Protein AF-A0A960SW59-F1 (afdb_monomer_lite)

pLDDT: mean 90.54, std 8.26, range [60.78, 98.06]

Sequence (59 aa):
MIAPKHTQLRPLKMSELSEYGRMAVRAARRAARKLRAEHRRLGLPIIVWENGKVVEKQP

Structure (mmCIF, N/CA/C/O backbone):
data_AF-A0A960SW59-F1
#
_entry.id   AF-A0A960SW59-F1
#
loop_
_atom_site.group_PDB
_atom_site.id
_atom_site.type_symbol
_atom_site.label_atom_id
_atom_site.label_alt_id
_atom_site.label_comp_id
_atom_site.label_asym_id
_atom_site.label_entity_id
_atom_site.label_seq_id
_atom_site.pdbx_PDB_ins_code
_atom_site.Cartn_x
_atom_site.Cartn_y
_atom_site.Cartn_z
_atom_site.occupancy
_atom_site.B_iso_or_equiv
_atom_site.auth_seq_id
_atom_site.auth_comp_id
_atom_site.auth_asym_id
_atom_site.auth_atom_id
_atom_site.pdbx_PDB_model_num
ATOM 1 N N . MET A 1 1 ? -19.426 -7.146 -29.390 1.00 60.78 1 MET A N 1
ATOM 2 C CA . MET A 1 1 ? -18.424 -6.552 -28.477 1.00 60.78 1 MET A CA 1
ATOM 3 C C . MET A 1 1 ? -17.460 -7.648 -28.050 1.00 60.78 1 MET A C 1
ATOM 5 O O . MET A 1 1 ? -17.924 -8.664 -27.553 1.00 60.78 1 MET A O 1
ATOM 9 N N . ILE A 1 2 ? -16.158 -7.497 -28.300 1.00 71.19 2 ILE A N 1
ATOM 10 C CA . ILE A 1 2 ? -15.138 -8.451 -27.834 1.00 71.19 2 ILE A CA 1
ATOM 11 C C . ILE A 1 2 ? -14.816 -8.086 -26.385 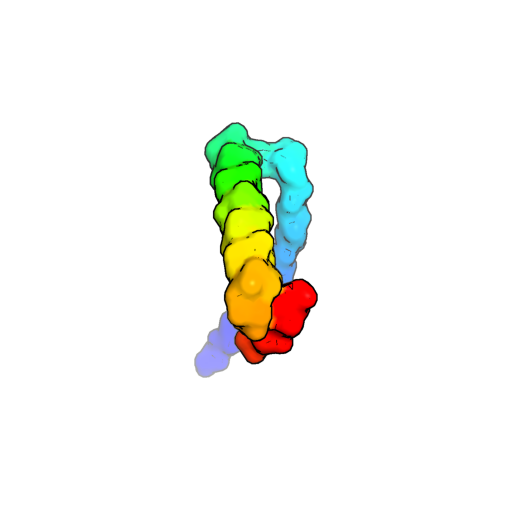1.00 71.19 2 ILE A C 1
ATOM 13 O O . ILE A 1 2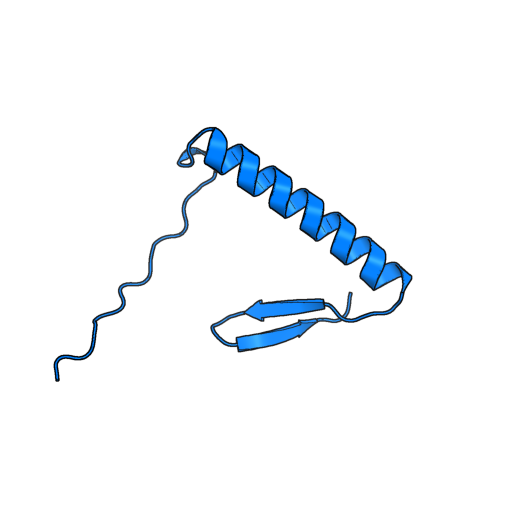 ? -14.384 -6.966 -26.124 1.00 71.19 2 ILE A O 1
ATOM 17 N N . ALA A 1 3 ? -15.058 -8.999 -25.445 1.00 73.62 3 ALA A N 1
ATOM 18 C CA . ALA A 1 3 ? -14.695 -8.775 -24.050 1.00 73.62 3 ALA A CA 1
ATOM 19 C C . ALA A 1 3 ? -13.158 -8.703 -23.921 1.00 73.62 3 ALA A C 1
ATOM 21 O O . ALA A 1 3 ? -12.470 -9.584 -24.451 1.00 73.62 3 ALA A O 1
ATOM 22 N N . PRO A 1 4 ? -12.596 -7.683 -23.246 1.00 78.06 4 PRO A N 1
ATOM 23 C CA . PRO A 1 4 ? -11.156 -7.588 -23.051 1.00 78.06 4 PRO A CA 1
ATOM 24 C C . PRO A 1 4 ? -10.662 -8.789 -22.237 1.00 78.06 4 PRO A C 1
ATOM 26 O O . PRO A 1 4 ? -11.138 -9.063 -21.135 1.00 78.06 4 PRO A O 1
ATOM 29 N N . LYS A 1 5 ? -9.693 -9.528 -22.785 1.00 78.12 5 LYS A N 1
ATOM 30 C CA . LYS A 1 5 ? -9.006 -10.591 -22.048 1.00 78.12 5 LYS A CA 1
ATOM 31 C C . LYS A 1 5 ? -8.031 -9.943 -21.068 1.00 78.12 5 LYS A C 1
ATOM 33 O O . LYS A 1 5 ? -6.960 -9.489 -21.460 1.00 78.12 5 LYS A O 1
ATOM 38 N N . HIS A 1 6 ? -8.404 -9.891 -19.795 1.00 76.19 6 HIS A N 1
ATOM 39 C CA . HIS A 1 6 ? -7.509 -9.445 -18.733 1.00 76.19 6 HIS A CA 1
ATOM 40 C C . HIS A 1 6 ? -6.549 -10.579 -18.356 1.00 76.19 6 HIS A C 1
ATOM 42 O O . HIS A 1 6 ? -6.913 -11.495 -17.621 1.00 76.19 6 HIS A O 1
ATOM 48 N N . THR A 1 7 ? -5.317 -10.532 -18.860 1.00 81.38 7 THR A N 1
ATOM 49 C CA . THR A 1 7 ? -4.251 -11.429 -18.396 1.00 81.38 7 THR A CA 1
ATOM 50 C C . THR A 1 7 ? -3.760 -10.950 -17.033 1.00 81.38 7 THR A C 1
ATOM 52 O O . THR A 1 7 ? -3.405 -9.781 -16.876 1.00 81.38 7 THR A O 1
ATOM 55 N N . GLN A 1 8 ? -3.732 -11.836 -16.036 1.00 79.12 8 GLN A N 1
ATOM 56 C CA . GLN A 1 8 ? -3.185 -11.494 -14.724 1.00 79.12 8 GLN A CA 1
ATOM 57 C C . GLN A 1 8 ? -1.689 -11.184 -14.851 1.00 79.12 8 GLN A C 1
ATOM 59 O O . GLN A 1 8 ? -0.911 -11.997 -15.351 1.00 79.12 8 GLN A O 1
ATOM 64 N N . LEU A 1 9 ? -1.288 -9.993 -14.407 1.00 81.44 9 LEU A N 1
ATOM 65 C CA . LEU A 1 9 ? 0.115 -9.594 -14.396 1.00 8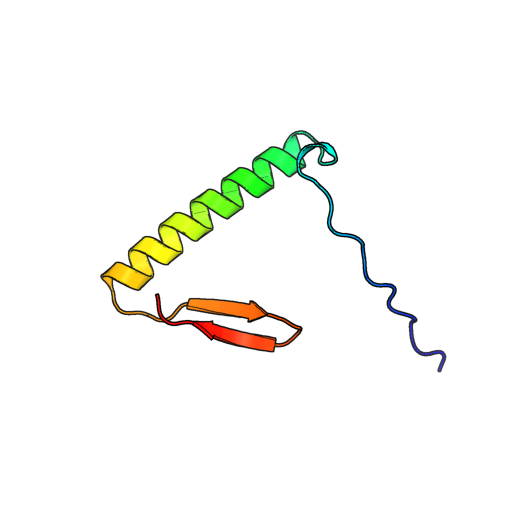1.44 9 LEU A CA 1
ATOM 66 C C . LEU A 1 9 ? 0.866 -10.371 -13.313 1.00 81.44 9 LEU A C 1
ATOM 68 O O . LEU A 1 9 ? 0.405 -10.473 -12.174 1.00 81.44 9 LEU A O 1
ATOM 72 N N . ARG A 1 10 ? 2.05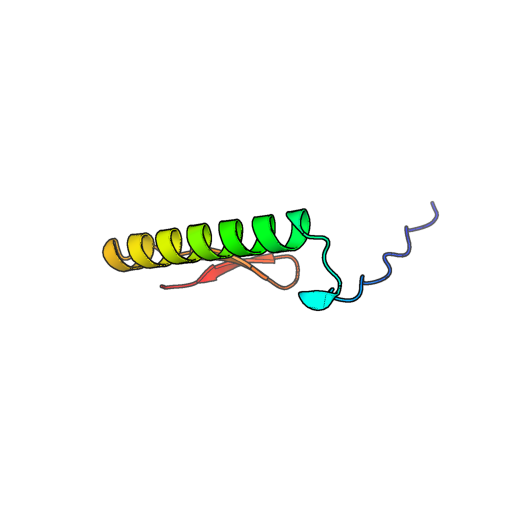4 -10.884 -13.650 1.00 88.62 10 ARG A N 1
ATOM 73 C CA . ARG A 1 10 ? 2.934 -11.510 -12.659 1.00 88.62 10 ARG A CA 1
ATOM 74 C C . ARG A 1 10 ? 3.405 -10.450 -11.653 1.00 88.62 10 ARG A C 1
ATOM 76 O O . ARG A 1 10 ? 3.832 -9.373 -12.073 1.00 88.62 10 ARG A O 1
ATOM 83 N N . PRO A 1 11 ? 3.423 -10.747 -10.342 1.00 85.25 11 PRO A N 1
ATOM 84 C CA . PRO A 1 11 ? 4.049 -9.859 -9.371 1.00 85.25 11 PRO A CA 1
ATOM 85 C C . PRO A 1 11 ? 5.553 -9.711 -9.651 1.00 85.25 11 PRO A C 1
ATOM 87 O O . PRO A 1 11 ? 6.270 -10.700 -9.840 1.00 85.25 11 PRO A O 1
ATOM 90 N N . LEU A 1 12 ? 6.030 -8.464 -9.654 1.00 88.25 12 LEU A N 1
ATOM 91 C CA . LEU A 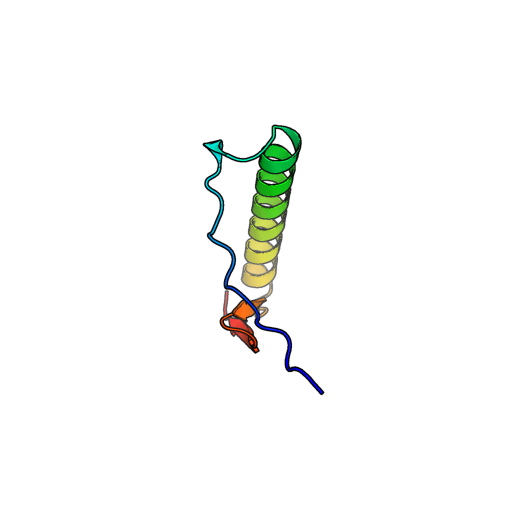1 12 ? 7.448 -8.131 -9.800 1.00 88.25 12 LEU A CA 1
ATOM 92 C C . LEU A 1 12 ? 8.187 -8.300 -8.470 1.00 88.25 12 LEU A C 1
ATOM 94 O O . LEU A 1 12 ? 7.720 -7.858 -7.416 1.00 88.25 12 LEU A O 1
ATOM 98 N N . LYS A 1 13 ? 9.377 -8.904 -8.516 1.00 92.81 13 LYS A N 1
ATOM 99 C CA . LYS A 1 13 ? 10.286 -8.971 -7.367 1.00 92.81 13 LYS A CA 1
ATOM 100 C C . LYS A 1 13 ? 10.974 -7.619 -7.166 1.00 92.81 13 LYS A C 1
ATOM 102 O O . LYS A 1 13 ? 11.193 -6.864 -8.106 1.00 92.81 13 LYS A O 1
ATOM 107 N N . MET A 1 14 ? 11.406 -7.337 -5.935 1.00 92.12 14 MET A N 1
ATOM 108 C CA . MET A 1 14 ? 12.120 -6.089 -5.610 1.00 92.12 14 MET A CA 1
ATOM 109 C C . MET A 1 14 ? 13.406 -5.886 -6.423 1.00 92.12 14 MET A C 1
ATOM 111 O O . MET A 1 14 ? 13.766 -4.745 -6.699 1.00 92.12 14 MET A O 1
ATOM 115 N N . SER A 1 15 ? 14.095 -6.971 -6.786 1.00 93.88 15 SER A N 1
ATOM 116 C CA . SER A 1 15 ? 15.311 -6.942 -7.607 1.00 93.88 15 SER A CA 1
ATOM 117 C C . SER A 1 15 ? 15.040 -6.548 -9.060 1.00 93.88 15 SER A C 1
ATOM 119 O O . SER A 1 15 ? 15.928 -6.015 -9.712 1.00 93.88 15 SER A O 1
ATOM 121 N N . GLU A 1 16 ? 13.821 -6.784 -9.549 1.00 95.19 16 GLU A N 1
ATOM 122 C CA . GLU A 1 16 ? 13.398 -6.493 -10.925 1.00 95.19 16 GLU A CA 1
ATOM 123 C C . GLU A 1 16 ? 12.927 -5.038 -11.088 1.00 95.19 16 GLU A C 1
ATOM 125 O O . GLU A 1 16 ? 12.775 -4.548 -12.202 1.00 95.19 16 GLU A O 1
ATOM 130 N N . LEU A 1 17 ? 12.686 -4.328 -9.980 1.00 94.25 17 LEU A N 1
ATOM 131 C CA . LEU A 1 17 ? 12.277 -2.927 -10.006 1.00 94.25 17 LEU A CA 1
ATOM 132 C C . LEU A 1 17 ? 13.461 -2.015 -10.326 1.00 94.25 17 LEU A C 1
ATOM 134 O O . LEU A 1 17 ? 14.564 -2.223 -9.817 1.00 94.25 17 LEU A O 1
ATOM 138 N N . SER A 1 18 ? 13.201 -0.932 -11.060 1.00 96.81 18 SER A N 1
ATOM 139 C CA . SER A 1 18 ? 14.139 0.187 -11.190 1.00 96.81 18 SER A CA 1
ATOM 140 C C . SER A 1 18 ? 14.470 0.799 -9.824 1.00 96.81 18 SER A C 1
ATOM 142 O O . SER A 1 18 ? 13.784 0.565 -8.825 1.00 96.81 18 SER A O 1
ATOM 144 N N . GLU A 1 19 ? 15.510 1.626 -9.757 1.00 96.81 19 GLU A N 1
ATOM 145 C CA . GLU A 1 19 ? 15.862 2.327 -8.521 1.00 96.81 19 GLU A CA 1
ATOM 146 C C . GLU A 1 19 ? 14.697 3.159 -7.963 1.00 96.81 19 GLU A C 1
ATOM 148 O O . GLU A 1 19 ? 14.342 3.014 -6.787 1.00 96.81 19 GLU A O 1
ATOM 153 N N . TYR A 1 20 ? 14.043 3.944 -8.823 1.00 97.44 20 TYR A N 1
ATOM 154 C CA . TYR A 1 20 ? 12.854 4.715 -8.467 1.00 97.44 20 TYR A CA 1
ATOM 155 C C . TYR A 1 20 ? 11.705 3.817 -8.004 1.00 97.44 20 TYR A C 1
ATOM 157 O O . TYR A 1 20 ? 11.060 4.120 -7.000 1.00 97.44 20 TYR A O 1
ATOM 165 N N . GLY A 1 21 ? 11.493 2.670 -8.660 1.00 96.81 21 GLY A N 1
ATOM 166 C CA . GLY A 1 21 ? 10.494 1.687 -8.238 1.00 96.81 21 GLY A CA 1
ATOM 167 C C . GLY A 1 21 ? 10.772 1.153 -6.831 1.00 96.81 21 GLY A C 1
ATOM 168 O O . GLY A 1 21 ? 9.886 1.137 -5.973 1.00 96.81 21 GLY A O 1
ATOM 169 N N . ARG A 1 22 ? 12.027 0.795 -6.534 1.00 97.12 22 ARG A N 1
ATOM 170 C CA . ARG A 1 22 ? 12.435 0.356 -5.189 1.00 97.12 22 ARG A CA 1
ATOM 171 C C . ARG A 1 22 ? 12.244 1.461 -4.151 1.00 97.12 22 ARG A C 1
ATOM 173 O O . ARG A 1 22 ? 11.798 1.180 -3.037 1.00 97.12 22 ARG A O 1
ATOM 180 N N . MET A 1 23 ? 12.570 2.706 -4.497 1.00 97.31 23 MET A N 1
ATOM 181 C CA . MET A 1 23 ? 12.370 3.864 -3.626 1.00 97.31 23 MET A CA 1
ATOM 182 C C . MET A 1 23 ? 10.886 4.098 -3.323 1.00 97.31 23 MET A C 1
ATOM 184 O O . MET A 1 23 ? 10.524 4.206 -2.150 1.00 97.31 23 MET A O 1
ATOM 188 N N . ALA A 1 24 ? 10.028 4.086 -4.345 1.00 97.38 24 ALA A N 1
ATOM 189 C CA . ALA A 1 24 ? 8.584 4.238 -4.198 1.00 97.38 24 ALA A CA 1
ATOM 190 C C . ALA A 1 24 ? 7.988 3.144 -3.299 1.00 97.38 24 ALA A C 1
ATOM 192 O O . ALA A 1 24 ? 7.254 3.447 -2.359 1.00 97.38 24 ALA A O 1
ATOM 193 N N . VAL A 1 25 ? 8.382 1.879 -3.492 1.00 95.94 25 VAL A N 1
ATOM 194 C CA . VAL A 1 25 ? 7.926 0.773 -2.632 1.00 95.94 25 VAL A CA 1
ATOM 195 C C . VAL A 1 25 ? 8.364 0.970 -1.179 1.00 95.94 25 VAL A C 1
ATOM 197 O O . VAL A 1 25 ? 7.581 0.733 -0.256 1.00 95.94 25 VAL A O 1
ATOM 200 N N . ARG A 1 26 ? 9.598 1.429 -0.931 1.00 96.44 26 ARG A N 1
ATOM 201 C CA . ARG A 1 26 ? 10.063 1.735 0.434 1.00 96.44 26 ARG A CA 1
ATOM 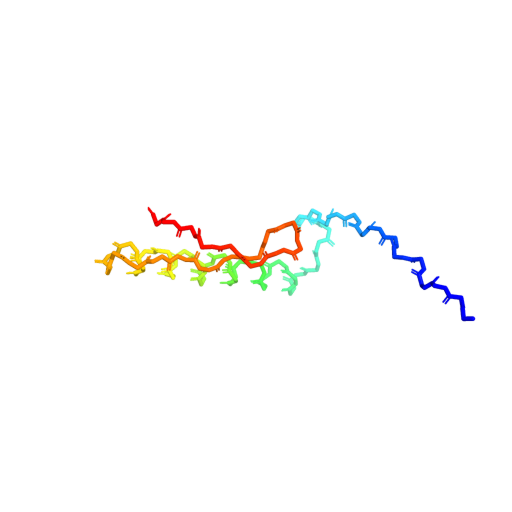202 C C . ARG A 1 26 ? 9.254 2.865 1.072 1.00 96.44 26 ARG A C 1
ATOM 204 O O . ARG A 1 26 ? 8.877 2.737 2.240 1.00 96.44 26 ARG A O 1
ATOM 211 N N . ALA A 1 27 ? 8.975 3.932 0.325 1.00 97.88 27 ALA A N 1
ATOM 212 C CA . ALA A 1 27 ? 8.163 5.055 0.787 1.00 97.88 27 ALA A CA 1
ATOM 213 C C . ALA A 1 27 ? 6.731 4.608 1.120 1.00 97.88 27 ALA A C 1
ATOM 215 O O . ALA A 1 27 ? 6.265 4.843 2.236 1.00 97.88 27 ALA A O 1
ATOM 216 N N . ALA A 1 28 ? 6.090 3.856 0.222 1.00 95.81 28 ALA A N 1
ATOM 217 C CA . ALA A 1 28 ? 4.758 3.294 0.430 1.00 95.81 28 ALA A CA 1
ATOM 218 C C . ALA A 1 28 ? 4.706 2.384 1.668 1.00 95.81 28 ALA A C 1
ATOM 220 O O . ALA A 1 28 ? 3.834 2.536 2.522 1.00 95.81 28 ALA A O 1
ATOM 221 N N . ARG A 1 29 ? 5.691 1.489 1.844 1.00 95.25 29 ARG A N 1
ATOM 222 C CA . ARG A 1 29 ? 5.790 0.636 3.044 1.00 95.25 29 ARG A CA 1
ATOM 223 C C . ARG A 1 29 ? 5.938 1.457 4.326 1.00 95.25 29 ARG A C 1
ATOM 225 O O . ARG A 1 29 ? 5.376 1.078 5.350 1.00 95.25 29 ARG A O 1
ATOM 232 N N . ARG A 1 30 ? 6.698 2.557 4.298 1.00 98.06 30 ARG A N 1
ATOM 233 C CA . ARG A 1 30 ? 6.858 3.453 5.455 1.00 98.06 30 ARG A CA 1
ATOM 234 C C . ARG A 1 30 ? 5.547 4.167 5.786 1.00 98.06 30 ARG A C 1
ATOM 236 O O . ARG A 1 30 ? 5.171 4.179 6.954 1.00 98.06 30 ARG A O 1
ATOM 243 N N . ALA A 1 31 ? 4.860 4.707 4.782 1.00 96.44 31 ALA A N 1
ATOM 244 C CA . ALA A 1 31 ? 3.557 5.345 4.950 1.00 96.44 31 ALA A CA 1
ATOM 245 C C . ALA A 1 31 ? 2.532 4.361 5.534 1.00 96.44 31 ALA A C 1
ATOM 247 O O . ALA A 1 31 ? 1.922 4.649 6.559 1.00 96.44 31 ALA A O 1
ATOM 248 N N . ALA A 1 32 ? 2.449 3.150 4.974 1.00 94.25 32 ALA A N 1
ATOM 249 C CA . ALA A 1 32 ? 1.563 2.103 5.471 1.00 94.25 32 ALA A CA 1
ATOM 250 C C . ALA A 1 32 ? 1.851 1.729 6.934 1.00 94.25 32 ALA A C 1
ATOM 252 O O . ALA A 1 32 ? 0.922 1.547 7.712 1.00 94.25 32 ALA A O 1
ATOM 253 N N . ARG A 1 33 ? 3.125 1.635 7.350 1.00 95.44 33 ARG A N 1
ATOM 254 C CA . ARG A 1 33 ? 3.464 1.374 8.763 1.00 95.44 33 ARG A CA 1
ATOM 255 C C . ARG A 1 33 ? 2.997 2.491 9.694 1.00 95.44 33 ARG A C 1
ATOM 257 O O . ARG A 1 33 ? 2.453 2.182 10.747 1.00 95.44 33 ARG A O 1
ATOM 264 N N . LYS A 1 34 ? 3.199 3.757 9.311 1.00 96.81 34 LYS A N 1
ATOM 265 C CA . LYS A 1 34 ? 2.740 4.910 10.103 1.00 96.81 34 LYS A CA 1
ATOM 266 C C . LYS A 1 34 ? 1.217 4.924 10.228 1.00 96.81 34 LYS A C 1
ATOM 268 O O . LYS A 1 34 ? 0.715 5.059 11.335 1.00 96.81 34 LYS A O 1
ATOM 273 N N . LEU A 1 35 ? 0.511 4.693 9.120 1.00 94.38 35 LEU A N 1
ATOM 274 C CA . LEU A 1 35 ? -0.947 4.584 9.095 1.00 94.38 35 LEU A CA 1
ATOM 275 C C . LEU A 1 35 ? -1.441 3.489 10.049 1.00 94.38 35 LEU A C 1
ATOM 277 O O . LEU A 1 35 ? -2.288 3.755 10.892 1.00 94.38 35 LEU A O 1
ATOM 281 N N . ARG A 1 36 ? -0.870 2.278 9.968 1.00 93.75 36 ARG A N 1
ATOM 282 C CA . ARG A 1 36 ? -1.236 1.167 10.864 1.00 93.75 36 ARG A CA 1
ATOM 283 C C . ARG A 1 36 ? -1.018 1.507 12.333 1.00 93.75 36 ARG A C 1
ATOM 285 O O . ARG A 1 36 ? -1.875 1.203 13.151 1.00 93.75 36 ARG A O 1
ATOM 292 N N . ALA A 1 37 ? 0.124 2.106 12.663 1.00 95.69 37 ALA A N 1
ATOM 293 C CA . ALA A 1 37 ? 0.441 2.477 14.038 1.00 95.69 37 ALA A CA 1
ATOM 294 C C . ALA A 1 37 ? -0.559 3.503 14.590 1.00 95.69 37 ALA A C 1
ATOM 296 O O . ALA A 1 37 ? -1.044 3.338 15.706 1.00 95.69 37 ALA A O 1
ATOM 297 N N . GLU A 1 38 ? -0.905 4.515 13.794 1.00 96.31 38 GLU A N 1
ATOM 298 C CA . GLU A 1 38 ? -1.856 5.551 14.198 1.00 96.31 38 GLU A CA 1
ATOM 299 C C . GLU A 1 38 ? -3.282 5.006 14.326 1.00 96.31 38 GLU A C 1
ATOM 301 O O . GLU A 1 38 ? -3.946 5.238 15.331 1.00 96.31 38 GLU A O 1
ATOM 306 N N . HIS A 1 39 ? -3.731 4.200 13.362 1.00 96.25 39 HIS A N 1
ATOM 307 C CA . HIS A 1 39 ? -5.041 3.553 13.427 1.00 96.25 39 HIS A CA 1
ATOM 308 C C . HIS A 1 39 ? -5.148 2.623 14.635 1.00 96.25 39 HIS A C 1
ATOM 310 O O . HIS A 1 39 ? -6.140 2.673 15.354 1.00 96.25 39 HIS A O 1
ATOM 316 N N . ARG A 1 40 ? -4.097 1.848 14.933 1.00 94.44 40 ARG A N 1
ATOM 317 C CA . ARG A 1 40 ? -4.041 1.030 16.148 1.00 94.44 40 ARG A CA 1
ATOM 318 C C . ARG A 1 40 ? -4.151 1.876 17.413 1.00 94.44 40 ARG A C 1
ATOM 320 O O . ARG A 1 40 ? -4.900 1.514 18.312 1.00 94.44 40 ARG A O 1
ATOM 327 N N . ARG A 1 41 ? -3.425 2.997 17.478 1.00 95.81 41 ARG A N 1
ATOM 328 C CA . ARG A 1 41 ? -3.459 3.934 18.613 1.00 95.81 41 ARG A CA 1
ATOM 329 C C . ARG A 1 41 ? -4.859 4.505 18.846 1.00 95.81 41 ARG A C 1
ATOM 331 O O . ARG A 1 41 ? -5.242 4.705 19.991 1.00 95.81 41 ARG A O 1
ATOM 338 N N . LEU A 1 42 ? -5.599 4.763 17.771 1.00 95.75 42 LEU A N 1
ATOM 339 C CA . LEU A 1 42 ? -6.943 5.343 17.805 1.00 95.75 42 LEU A CA 1
ATOM 340 C C . LEU A 1 42 ? -8.069 4.294 17.843 1.00 95.75 42 LEU A C 1
ATOM 342 O O . LEU A 1 42 ? -9.235 4.671 17.892 1.00 95.75 42 LEU A O 1
ATOM 346 N N . GLY A 1 43 ? -7.749 2.996 17.794 1.00 94.50 43 GLY A N 1
ATOM 347 C CA . GLY A 1 43 ? -8.750 1.928 17.700 1.00 94.50 43 GLY A CA 1
ATOM 348 C C . GLY A 1 43 ? -9.549 1.939 16.389 1.00 94.50 43 GLY A C 1
ATOM 349 O O . GLY A 1 43 ? -10.677 1.458 16.356 1.00 94.50 43 GLY A O 1
ATOM 350 N N . LEU A 1 44 ? -8.990 2.504 15.315 1.00 94.75 44 LEU A N 1
ATOM 351 C CA . LEU A 1 44 ? -9.661 2.650 14.023 1.00 94.75 44 LEU A CA 1
ATOM 352 C C . LEU A 1 44 ? -9.361 1.468 13.086 1.00 94.75 44 LEU A C 1
ATOM 354 O O . LEU A 1 44 ? -8.216 1.009 13.024 1.00 94.75 44 LEU A O 1
ATOM 358 N N . PRO A 1 45 ? -10.344 1.005 12.292 1.00 94.25 45 PRO A N 1
ATOM 359 C CA . PRO A 1 45 ? -10.117 -0.021 11.282 1.00 94.25 45 PRO A CA 1
ATOM 360 C C . PRO A 1 45 ? -9.272 0.515 10.121 1.00 94.25 45 PRO A C 1
ATOM 362 O O . PRO A 1 45 ? -9.131 1.722 9.913 1.00 94.25 45 PRO A O 1
ATOM 365 N N . ILE A 1 46 ? -8.707 -0.398 9.336 1.00 94.50 46 ILE A N 1
ATOM 366 C CA . ILE A 1 46 ? -7.921 -0.102 8.140 1.00 94.50 46 ILE A CA 1
ATOM 367 C C . ILE A 1 46 ? -8.651 -0.646 6.926 1.00 94.50 46 ILE A C 1
ATOM 369 O O . ILE A 1 46 ? -8.921 -1.841 6.833 1.00 94.50 46 ILE A O 1
ATOM 373 N N . ILE A 1 47 ? -8.906 0.231 5.965 1.00 92.12 47 ILE A N 1
ATOM 374 C CA . ILE A 1 47 ? -9.530 -0.130 4.698 1.00 92.12 47 ILE A CA 1
ATOM 375 C C . ILE A 1 47 ? -8.441 -0.638 3.749 1.00 92.12 47 ILE A C 1
ATOM 377 O O . ILE A 1 47 ? -7.451 0.051 3.491 1.00 92.12 47 ILE A O 1
ATOM 381 N N . VAL A 1 48 ? -8.610 -1.852 3.232 1.00 92.31 48 VAL A N 1
ATOM 382 C CA . VAL A 1 48 ? -7.687 -2.481 2.284 1.00 92.31 48 VAL A CA 1
ATOM 383 C C . VAL A 1 48 ? -8.423 -2.965 1.044 1.00 92.31 48 VAL A C 1
ATOM 385 O O . VAL A 1 48 ? -9.583 -3.360 1.097 1.00 92.31 48 VAL A O 1
ATOM 388 N N . TRP A 1 49 ? -7.720 -2.966 -0.084 1.00 89.31 49 TRP A N 1
ATOM 389 C CA . TRP A 1 49 ? -8.174 -3.649 -1.287 1.00 89.31 49 TRP A CA 1
ATOM 390 C C . TRP A 1 49 ? -7.632 -5.078 -1.293 1.00 89.31 49 TRP A C 1
ATOM 392 O O . TRP A 1 49 ? -6.417 -5.280 -1.293 1.00 89.31 49 TRP A O 1
ATOM 402 N N . GLU A 1 50 ? -8.516 -6.070 -1.310 1.00 88.94 50 GLU A N 1
ATOM 403 C CA . GLU A 1 50 ? -8.159 -7.487 -1.292 1.00 88.94 50 GLU A CA 1
ATOM 404 C C . GLU A 1 50 ? -9.083 -8.263 -2.232 1.00 88.94 50 GLU A C 1
ATOM 406 O O . GLU A 1 50 ? -10.303 -8.151 -2.159 1.00 88.94 50 GLU A O 1
ATOM 411 N N . ASN A 1 51 ? -8.499 -9.035 -3.155 1.00 85.94 51 ASN A N 1
ATOM 412 C CA . ASN A 1 51 ? -9.234 -9.895 -4.093 1.00 85.94 51 ASN A CA 1
ATOM 413 C C . ASN A 1 51 ? -10.369 -9.183 -4.859 1.00 85.94 51 ASN A C 1
ATOM 415 O O . ASN A 1 51 ? -11.441 -9.744 -5.074 1.00 85.94 51 ASN A O 1
ATOM 419 N N . GLY A 1 52 ? -10.131 -7.932 -5.267 1.00 87.88 52 GLY A N 1
ATOM 420 C CA . GLY A 1 52 ? -11.098 -7.145 -6.038 1.00 87.88 52 GLY A CA 1
ATOM 421 C C . GLY A 1 52 ? -12.202 -6.494 -5.204 1.00 87.88 52 GLY A C 1
ATOM 422 O O . GLY A 1 52 ? -13.174 -6.007 -5.775 1.00 87.88 52 GLY A O 1
ATOM 423 N N . LYS A 1 53 ? -12.081 -6.497 -3.872 1.00 91.69 53 LYS A N 1
ATOM 424 C CA . LYS A 1 53 ? -13.057 -5.905 -2.956 1.00 91.69 53 LYS A CA 1
ATOM 425 C C . LYS A 1 53 ? -12.382 -4.970 -1.962 1.00 91.69 53 LYS A C 1
ATOM 427 O O . LYS A 1 53 ? -11.226 -5.162 -1.587 1.00 91.69 53 LYS A O 1
ATOM 432 N N . VAL A 1 54 ? -13.137 -3.972 -1.519 1.00 93.62 54 VAL A N 1
ATOM 433 C CA . VAL A 1 54 ? -12.779 -3.134 -0.375 1.00 93.62 54 VAL A CA 1
ATOM 434 C C . VAL A 1 54 ? -13.174 -3.886 0.894 1.00 93.62 54 VAL A C 1
ATOM 436 O O . VAL A 1 54 ? -14.322 -4.305 1.026 1.00 93.62 54 VAL A O 1
ATOM 439 N N . VAL A 1 55 ? -12.218 -4.093 1.795 1.00 94.94 55 VAL A N 1
ATOM 440 C CA . VAL A 1 55 ? -12.391 -4.840 3.045 1.00 94.94 55 VAL A CA 1
ATOM 441 C C . VAL A 1 55 ? -11.861 -4.005 4.201 1.00 94.94 55 VAL A C 1
ATOM 443 O O . VAL A 1 55 ? -10.794 -3.400 4.104 1.00 94.94 55 VAL A O 1
ATOM 446 N N . GLU A 1 56 ? -12.581 -3.999 5.314 1.00 93.50 56 GLU A N 1
ATOM 447 C CA . GLU A 1 56 ? -12.120 -3.400 6.564 1.00 93.50 56 GLU A CA 1
ATOM 448 C C . GLU A 1 56 ? -11.397 -4.447 7.417 1.00 93.50 56 GLU A C 1
ATOM 450 O O . GLU A 1 56 ? -11.906 -5.544 7.646 1.00 93.50 56 GLU A O 1
ATOM 455 N N . LYS A 1 57 ? -10.191 -4.119 7.888 1.00 89.88 57 LYS A N 1
ATOM 456 C CA . LYS A 1 57 ? -9.395 -4.957 8.792 1.00 89.88 57 LYS A CA 1
ATOM 457 C C . LYS A 1 57 ? -9.170 -4.228 10.108 1.00 89.88 57 LYS A C 1
ATOM 459 O O . LYS A 1 57 ? -8.753 -3.071 10.110 1.00 89.88 57 LYS A O 1
ATOM 464 N N . GLN A 1 58 ? -9.422 -4.906 11.222 1.00 81.12 58 GLN A N 1
ATOM 465 C CA . GLN A 1 58 ? -9.078 -4.379 12.543 1.00 81.12 58 GLN A CA 1
ATOM 466 C C . GLN A 1 58 ? -7.539 -4.353 12.719 1.00 81.12 58 GLN A C 1
ATOM 468 O O . GLN A 1 58 ? -6.855 -5.203 12.135 1.00 81.12 58 GLN A O 1
ATOM 473 N N . PRO A 1 59 ? -6.992 -3.335 13.411 1.00 67.75 59 PRO A N 1
ATOM 474 C CA . PRO A 1 59 ? -5.550 -3.060 13.483 1.00 67.75 59 PRO A CA 1
ATOM 475 C C . PRO A 1 59 ? -4.721 -4.011 14.365 1.00 67.75 59 PRO A C 1
ATOM 477 O O . PRO A 1 59 ? -5.301 -4.733 15.198 1.00 67.75 59 PRO A O 1
#

Foldseek 3Di:
DDDDDDDDDDDDDLVRDDPVRVVVVVVVVVVVVVVVVVCQVVQHWDWDDDPNDTDTHGD

Radius of gyration: 16.17 Å; chains: 1; bounding box: 34×17×47 Å

Secondary structure (DSSP, 8-state):
-PPP--PPPPPPPTTTS-HHHHHHHHHHHHHHHHHHHHHHHHT--EEEEETTEEEEE--